Protein AF-A0A972N908-F1 (afdb_monomer_lite)

Structure (mmCIF, N/CA/C/O backbone):
data_AF-A0A972N908-F1
#
_entry.id   AF-A0A972N908-F1
#
loop_
_atom_site.group_PDB
_atom_site.id
_atom_site.type_symbol
_atom_site.label_atom_id
_atom_site.label_alt_id
_atom_site.label_comp_id
_atom_site.label_asym_id
_atom_site.label_entity_id
_atom_site.label_seq_id
_atom_site.pdbx_PDB_ins_code
_atom_site.Cartn_x
_atom_site.Cartn_y
_atom_site.Cartn_z
_atom_site.occupancy
_atom_site.B_iso_or_equiv
_atom_site.auth_seq_id
_atom_site.auth_comp_id
_atom_site.auth_asym_id
_atom_site.auth_atom_id
_atom_site.pdbx_PDB_model_num
ATOM 1 N N . LEU A 1 1 ? 12.061 9.005 0.783 1.00 67.00 1 LEU A N 1
ATOM 2 C CA . LEU A 1 1 ? 13.033 8.664 1.858 1.00 67.00 1 LEU A CA 1
ATOM 3 C C . LEU A 1 1 ? 14.057 7.706 1.241 1.00 67.00 1 LEU A C 1
ATOM 5 O O . LEU A 1 1 ? 13.622 6.826 0.514 1.00 67.00 1 LEU A O 1
ATOM 9 N N . ASN A 1 2 ? 15.364 7.864 1.472 1.00 78.38 2 ASN A N 1
ATOM 10 C CA . ASN A 1 2 ? 16.413 6.898 1.073 1.00 78.38 2 ASN A CA 1
ATOM 11 C C . ASN A 1 2 ? 16.661 6.629 -0.430 1.00 78.38 2 ASN A C 1
ATOM 13 O O . ASN A 1 2 ? 17.465 5.764 -0.755 1.00 78.38 2 ASN A O 1
ATOM 17 N N . GLU A 1 3 ? 16.077 7.401 -1.347 1.00 68.19 3 GLU A N 1
ATOM 18 C CA . GLU A 1 3 ? 16.283 7.235 -2.805 1.00 68.19 3 GLU A CA 1
ATOM 19 C C . GLU A 1 3 ? 17.733 7.493 -3.266 1.00 68.19 3 GLU A C 1
ATOM 21 O O . GLU A 1 3 ? 18.111 7.161 -4.385 1.00 68.19 3 GLU A O 1
ATOM 26 N N . HIS A 1 4 ? 18.556 8.088 -2.399 1.00 71.31 4 HIS A N 1
ATOM 27 C CA . HIS A 1 4 ? 19.974 8.369 -2.643 1.00 71.31 4 HIS A CA 1
ATOM 28 C C . HIS A 1 4 ? 20.918 7.496 -1.801 1.00 71.31 4 HIS A C 1
ATOM 30 O O . HIS A 1 4 ? 22.123 7.751 -1.769 1.00 71.31 4 HIS A O 1
ATOM 36 N N . THR A 1 5 ? 20.398 6.492 -1.087 1.00 73.94 5 THR A N 1
ATOM 37 C CA . THR A 1 5 ? 21.233 5.558 -0.324 1.00 73.94 5 THR A CA 1
ATOM 38 C C . THR A 1 5 ? 22.074 4.730 -1.292 1.00 73.94 5 THR A C 1
ATOM 40 O O . THR A 1 5 ? 21.553 4.169 -2.248 1.00 73.94 5 THR A O 1
ATOM 43 N N . THR A 1 6 ? 23.385 4.647 -1.062 1.00 62.69 6 THR A N 1
ATOM 44 C CA . THR A 1 6 ? 24.329 4.046 -2.020 1.00 62.69 6 THR A CA 1
ATOM 45 C C . THR A 1 6 ? 24.279 2.517 -2.073 1.00 62.69 6 THR A C 1
ATOM 47 O O . THR A 1 6 ? 24.703 1.942 -3.073 1.00 62.69 6 THR A O 1
ATOM 50 N N . HIS A 1 7 ? 23.746 1.859 -1.035 1.00 68.06 7 HIS A N 1
ATOM 51 C CA . HIS A 1 7 ? 23.628 0.397 -0.937 1.00 68.06 7 HIS A CA 1
ATOM 52 C C . HIS A 1 7 ? 22.368 -0.038 -0.157 1.00 68.06 7 HIS A C 1
ATOM 54 O O . HIS A 1 7 ? 22.491 -0.550 0.959 1.00 68.06 7 HIS A O 1
ATOM 60 N N . PRO A 1 8 ? 21.148 0.190 -0.676 1.00 79.00 8 PRO A N 1
ATOM 61 C CA . PRO A 1 8 ? 19.954 -0.388 -0.073 1.00 79.00 8 PRO A CA 1
ATOM 62 C C . PRO A 1 8 ? 20.000 -1.920 -0.163 1.00 79.00 8 PRO A C 1
ATOM 64 O O . PRO A 1 8 ? 20.646 -2.502 -1.037 1.00 79.00 8 PRO A O 1
ATOM 67 N N . LEU A 1 9 ? 19.312 -2.587 0.762 1.00 85.56 9 LEU A N 1
ATOM 68 C CA . LEU A 1 9 ? 19.156 -4.037 0.706 1.00 85.56 9 LEU A CA 1
ATOM 69 C C . LEU A 1 9 ? 18.194 -4.381 -0.436 1.00 85.56 9 LEU A C 1
ATOM 71 O O . LEU A 1 9 ? 17.039 -3.963 -0.411 1.00 85.56 9 LEU A O 1
ATOM 75 N N . GLN A 1 10 ? 18.648 -5.154 -1.423 1.00 88.00 10 GLN A N 1
ATOM 76 C CA . GLN A 1 10 ? 17.803 -5.569 -2.543 1.00 88.00 10 GLN A CA 1
A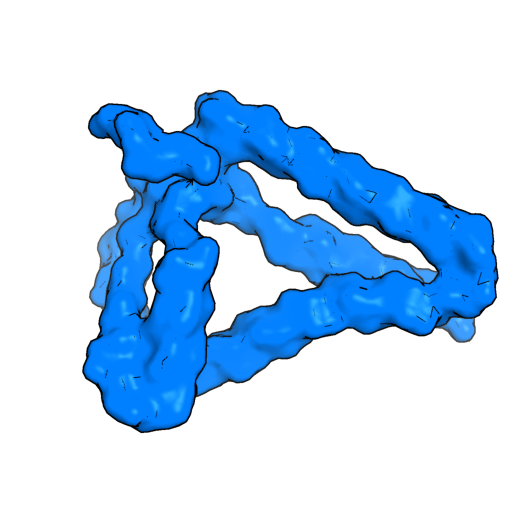TOM 77 C C . GLN A 1 10 ? 16.981 -6.807 -2.174 1.00 88.00 10 GLN A C 1
ATOM 79 O O . GLN A 1 10 ? 17.547 -7.837 -1.807 1.00 88.00 10 GLN A O 1
ATOM 84 N N . ALA A 1 11 ? 15.658 -6.733 -2.331 1.00 88.50 11 ALA A N 1
ATOM 85 C CA . ALA A 1 11 ? 14.751 -7.856 -2.063 1.00 88.50 11 ALA A CA 1
ATOM 86 C C . ALA A 1 11 ? 14.150 -8.505 -3.327 1.00 88.50 11 ALA A C 1
ATOM 88 O O . ALA A 1 11 ? 13.388 -9.462 -3.218 1.00 88.50 11 ALA A O 1
ATOM 89 N N . THR A 1 12 ? 14.489 -8.022 -4.528 1.00 89.81 12 THR A N 1
ATOM 90 C CA . THR A 1 12 ? 14.041 -8.639 -5.789 1.00 89.81 12 THR A CA 1
ATOM 91 C C . THR A 1 12 ? 14.628 -10.035 -5.969 1.00 89.81 12 THR A C 1
ATOM 93 O O . THR A 1 12 ? 15.839 -10.235 -5.881 1.00 89.81 12 THR A O 1
ATOM 96 N N . THR A 1 13 ? 13.770 -10.991 -6.306 1.00 91.44 13 THR A N 1
ATOM 97 C CA . THR A 1 13 ? 14.129 -12.380 -6.584 1.00 91.44 13 THR A CA 1
ATOM 98 C C . THR A 1 13 ? 14.017 -12.706 -8.075 1.00 91.44 13 THR A C 1
ATOM 100 O O . THR A 1 13 ? 13.530 -11.923 -8.894 1.00 91.44 13 THR A O 1
ATOM 103 N N . TRP A 1 14 ? 14.466 -13.902 -8.463 1.00 92.75 14 TRP A N 1
ATOM 104 C CA . TRP A 1 14 ? 14.273 -14.402 -9.827 1.00 92.75 14 TRP A CA 1
ATOM 105 C C . TRP A 1 14 ? 12.785 -14.579 -10.175 1.00 92.75 14 TRP A C 1
ATOM 107 O O . TRP A 1 14 ? 12.417 -14.436 -11.339 1.00 92.75 14 TRP A O 1
ATOM 117 N N . LEU A 1 15 ? 11.936 -14.856 -9.178 1.00 92.69 15 LEU A N 1
ATOM 118 C CA . LEU A 1 15 ? 10.509 -15.091 -9.374 1.00 92.69 15 LEU A CA 1
ATOM 119 C C . LEU A 1 15 ? 9.782 -13.803 -9.776 1.00 92.69 15 LEU A C 1
ATOM 121 O O . LEU A 1 15 ? 8.942 -13.840 -10.670 1.00 92.69 15 LEU A O 1
ATOM 125 N N . ASP A 1 16 ? 10.161 -12.662 -9.198 1.00 90.12 16 ASP A N 1
ATOM 126 C CA . ASP A 1 16 ? 9.599 -11.351 -9.554 1.00 90.12 16 ASP A CA 1
ATOM 127 C C . ASP A 1 16 ? 9.816 -11.020 -11.037 1.00 90.12 16 ASP A C 1
ATOM 129 O O . ASP A 1 16 ? 8.949 -10.450 -11.690 1.00 90.12 16 ASP A O 1
ATOM 133 N N . ASN A 1 17 ? 10.957 -11.436 -11.596 1.00 89.12 17 ASN A N 1
ATOM 134 C CA . ASN A 1 17 ? 11.272 -11.242 -13.012 1.00 89.12 17 ASN A CA 1
ATOM 135 C C . ASN A 1 17 ? 10.534 -12.224 -13.936 1.00 89.12 17 ASN A C 1
ATOM 137 O O . ASN A 1 17 ? 10.405 -11.959 -15.131 1.00 89.12 17 ASN A O 1
ATOM 141 N N . ALA A 1 18 ? 10.070 -13.355 -13.400 1.00 93.00 18 ALA A N 1
ATOM 142 C CA . ALA A 1 18 ? 9.324 -14.362 -14.148 1.00 93.00 18 ALA A CA 1
ATOM 143 C C . ALA A 1 18 ? 7.824 -14.032 -14.259 1.00 93.00 18 ALA A C 1
ATOM 145 O O . ALA A 1 18 ? 7.153 -14.542 -15.157 1.00 93.00 18 ALA A O 1
ATOM 146 N N . ILE A 1 19 ? 7.292 -13.192 -13.364 1.00 92.44 19 ILE A N 1
ATOM 147 C CA . ILE A 1 19 ? 5.880 -12.796 -13.355 1.00 92.44 19 ILE A CA 1
ATOM 148 C C . ILE A 1 19 ? 5.702 -11.537 -14.219 1.00 92.44 19 ILE A C 1
ATOM 150 O O . ILE A 1 19 ? 6.261 -10.489 -13.896 1.00 92.44 19 ILE A O 1
ATOM 154 N N . PRO A 1 20 ? 4.918 -11.590 -15.310 1.00 92.81 20 PRO A N 1
ATOM 155 C CA . PRO A 1 20 ? 4.708 -10.426 -16.159 1.00 92.81 20 PRO A CA 1
ATOM 156 C C . PRO A 1 20 ? 3.808 -9.387 -15.479 1.00 92.81 20 PRO A C 1
ATOM 158 O O . PRO A 1 20 ? 2.773 -9.721 -14.897 1.00 92.81 20 PRO A O 1
ATOM 161 N N . LEU A 1 21 ? 4.154 -8.107 -15.629 1.00 93.75 21 LEU A N 1
ATOM 162 C CA . LEU A 1 21 ? 3.287 -7.005 -15.218 1.00 93.75 21 LEU A CA 1
ATOM 163 C C . LEU A 1 21 ? 2.014 -6.965 -16.079 1.00 93.75 21 LEU A C 1
ATOM 165 O O . LEU A 1 21 ? 2.073 -6.671 -17.273 1.00 93.75 21 LEU A O 1
ATOM 169 N N . LEU A 1 22 ? 0.851 -7.180 -15.458 1.00 95.38 22 LEU A N 1
ATOM 170 C CA . LEU A 1 22 ? -0.452 -6.963 -16.091 1.00 95.38 22 LEU A CA 1
ATOM 171 C C . LEU A 1 22 ? -1.090 -5.671 -15.549 1.00 95.38 22 LEU A C 1
ATOM 173 O O . LEU A 1 22 ? -1.466 -5.638 -14.375 1.00 95.38 22 LEU A O 1
ATOM 177 N N . PRO A 1 23 ? -1.283 -4.626 -16.381 1.00 94.94 23 PRO A N 1
ATOM 178 C CA . PRO A 1 23 ? -1.834 -3.342 -15.937 1.00 94.94 23 PRO A CA 1
ATOM 179 C C . PRO A 1 23 ? -3.211 -3.427 -15.271 1.00 94.94 23 PRO A C 1
ATOM 181 O O . PRO A 1 23 ? -3.560 -2.566 -14.477 1.00 94.94 23 PRO A O 1
ATOM 184 N N . VAL A 1 24 ? -4.001 -4.469 -15.551 1.00 96.44 24 VAL A N 1
ATOM 185 C CA . VAL A 1 24 ? -5.324 -4.672 -14.933 1.00 96.44 24 VAL A CA 1
ATOM 186 C C . VAL A 1 24 ? -5.268 -4.802 -13.406 1.00 96.44 24 VAL A C 1
ATOM 188 O O . VAL A 1 24 ? -6.217 -4.413 -12.726 1.00 96.44 24 VAL A O 1
ATOM 191 N N . PHE A 1 25 ? -4.146 -5.267 -12.847 1.00 95.50 25 PHE A N 1
ATOM 192 C CA . PHE A 1 25 ? -3.981 -5.397 -11.398 1.00 95.50 25 PHE A CA 1
ATOM 193 C C . PHE A 1 25 ? -3.889 -4.059 -10.658 1.00 95.50 25 PHE A C 1
ATOM 195 O O . PHE A 1 25 ? -4.002 -4.045 -9.434 1.00 95.50 25 PHE A O 1
ATOM 202 N N . ILE A 1 26 ? -3.782 -2.929 -11.367 1.00 95.88 26 ILE A N 1
ATOM 203 C CA . ILE A 1 26 ? -3.886 -1.613 -10.728 1.00 95.88 26 ILE A CA 1
ATOM 204 C C . ILE A 1 26 ? -5.258 -1.387 -10.082 1.00 95.88 26 ILE A C 1
ATOM 206 O O . ILE A 1 26 ? -5.358 -0.671 -9.093 1.00 95.88 26 ILE A O 1
ATOM 210 N N . ILE A 1 27 ? -6.315 -2.020 -10.606 1.00 96.06 27 ILE A N 1
ATOM 211 C CA . ILE A 1 27 ? -7.682 -1.865 -10.095 1.00 96.06 27 ILE A CA 1
ATOM 212 C C . ILE A 1 27 ? -7.799 -2.396 -8.658 1.00 96.06 27 ILE A C 1
ATOM 214 O O . ILE A 1 27 ? -8.104 -1.598 -7.772 1.00 96.06 27 ILE A O 1
ATOM 218 N N . PRO A 1 28 ? -7.554 -3.694 -8.375 1.00 94.31 28 PRO A N 1
ATOM 219 C CA . PRO A 1 28 ? -7.634 -4.199 -7.005 1.00 94.31 28 PRO A CA 1
ATOM 220 C C . PRO A 1 28 ? -6.622 -3.529 -6.071 1.00 94.31 28 PRO A C 1
ATOM 222 O O . PRO A 1 28 ? -6.925 -3.356 -4.896 1.00 94.31 28 PRO A O 1
ATOM 225 N N . TYR A 1 29 ? -5.461 -3.110 -6.585 1.00 92.50 29 TYR A N 1
ATOM 226 C CA . TYR A 1 29 ? -4.471 -2.372 -5.803 1.00 92.50 29 TYR A CA 1
ATOM 227 C C . TYR A 1 29 ? -5.044 -1.043 -5.273 1.0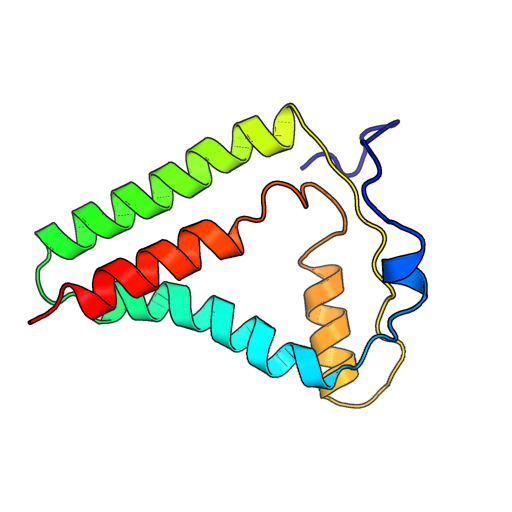0 92.50 29 TYR A C 1
ATOM 229 O O . TYR A 1 29 ? -5.086 -0.838 -4.064 1.00 92.50 29 TYR A O 1
ATOM 237 N N . LEU A 1 30 ? -5.585 -0.187 -6.151 1.00 93.50 30 LEU A N 1
ATOM 238 C CA . LEU A 1 30 ? -6.151 1.108 -5.743 1.00 93.50 30 LEU A CA 1
ATOM 239 C C . LEU A 1 30 ? -7.419 0.955 -4.891 1.00 93.50 30 LEU A C 1
ATOM 241 O O . LEU A 1 30 ? -7.697 1.786 -4.029 1.00 93.50 30 LEU A O 1
ATOM 245 N N . LEU A 1 31 ? -8.195 -0.112 -5.105 1.00 94.12 31 LEU A N 1
ATOM 246 C CA . LEU A 1 31 ? -9.326 -0.434 -4.233 1.00 94.12 31 LEU A CA 1
ATOM 247 C C . LEU A 1 31 ? -8.871 -0.766 -2.805 1.00 94.12 31 LEU A C 1
ATOM 249 O O . LEU A 1 31 ? -9.579 -0.420 -1.863 1.00 94.12 31 LEU A O 1
ATOM 253 N N . GLY A 1 32 ? -7.700 -1.385 -2.634 1.00 92.44 32 GLY A N 1
ATOM 254 C CA . GLY A 1 32 ? -7.093 -1.604 -1.319 1.00 92.44 32 GLY A CA 1
ATOM 255 C C . GLY A 1 32 ? -6.745 -0.294 -0.610 1.00 92.44 32 GLY A C 1
ATOM 256 O O . GLY A 1 32 ? -7.008 -0.146 0.582 1.00 92.44 32 GLY A O 1
ATOM 257 N N . ASP A 1 33 ? -6.238 0.697 -1.344 1.00 90.25 33 ASP A N 1
ATOM 258 C CA . ASP A 1 33 ? -5.961 2.024 -0.779 1.00 90.25 33 ASP A CA 1
ATOM 259 C C . ASP A 1 33 ? -7.251 2.717 -0.329 1.00 90.25 33 ASP A C 1
ATOM 261 O O . ASP A 1 33 ? -7.328 3.265 0.771 1.00 90.25 33 ASP A O 1
ATOM 265 N N . LEU A 1 34 ? -8.307 2.633 -1.145 1.00 91.94 34 LEU A N 1
ATOM 266 C CA . LEU A 1 34 ? -9.628 3.152 -0.789 1.00 91.94 34 LEU A CA 1
ATOM 267 C C . LEU A 1 34 ? -10.237 2.421 0.415 1.00 91.94 34 LEU A C 1
ATOM 269 O O . LEU A 1 34 ? -10.883 3.052 1.253 1.00 91.94 34 LEU A O 1
ATOM 273 N N . PHE A 1 35 ? -10.010 1.112 0.536 1.00 93.44 35 PHE A N 1
ATOM 274 C CA . PHE A 1 35 ? -10.522 0.301 1.639 1.00 93.44 35 PHE A CA 1
ATOM 275 C C . PHE A 1 35 ? -10.011 0.769 3.006 1.00 93.44 35 PHE A C 1
ATOM 277 O O . PHE A 1 35 ? -10.773 0.789 3.973 1.00 93.44 35 PHE A O 1
ATOM 284 N N . VAL A 1 36 ? -8.760 1.231 3.084 1.00 92.38 36 VAL A N 1
ATOM 285 C CA . VAL A 1 36 ? -8.201 1.801 4.318 1.00 92.38 36 VAL A CA 1
ATOM 286 C C . VAL A 1 36 ? -9.027 2.999 4.802 1.00 92.38 36 VAL A C 1
ATOM 288 O O . VAL A 1 36 ? -9.330 3.100 5.991 1.00 92.38 36 VAL A O 1
ATOM 291 N N . PHE A 1 37 ? -9.453 3.879 3.890 1.00 88.38 37 PHE A N 1
ATOM 292 C CA . PHE A 1 37 ? -10.287 5.034 4.234 1.00 88.38 37 PHE A CA 1
ATOM 293 C C . PHE A 1 37 ? -11.716 4.642 4.612 1.00 88.38 37 PHE A C 1
ATOM 295 O O . PHE A 1 37 ? -12.297 5.263 5.502 1.00 88.38 37 PHE A O 1
ATOM 302 N N . LEU A 1 38 ? -12.275 3.597 3.992 1.00 87.81 38 LEU A N 1
ATOM 303 C CA . LEU A 1 38 ?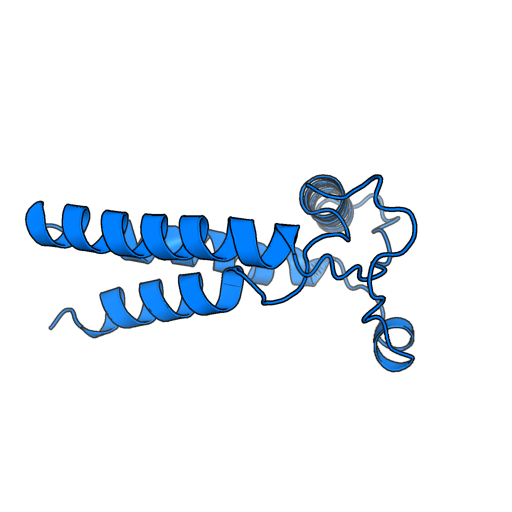 -13.601 3.091 4.360 1.00 87.81 38 LEU A CA 1
ATOM 304 C C . LEU A 1 38 ? -13.663 2.683 5.835 1.00 87.81 38 LEU A C 1
ATOM 306 O O . LEU A 1 38 ? -14.659 2.980 6.488 1.00 87.81 38 LEU A O 1
ATOM 310 N N . GLY A 1 39 ? -12.592 2.099 6.383 1.00 85.56 39 GLY A N 1
ATOM 311 C CA . GLY A 1 39 ? -12.508 1.760 7.807 1.00 85.56 39 GLY A CA 1
ATOM 312 C C . GLY A 1 39 ? -12.703 2.958 8.748 1.00 85.56 39 GLY A C 1
ATOM 313 O O . GLY A 1 39 ? -13.256 2.796 9.829 1.00 85.56 39 GLY A O 1
ATOM 314 N N . LEU A 1 40 ? -12.315 4.168 8.334 1.00 86.12 40 LEU A N 1
ATOM 315 C CA . LEU A 1 40 ? -12.546 5.392 9.111 1.00 86.12 40 LEU A CA 1
ATOM 316 C C . LEU A 1 40 ? -13.946 5.974 8.892 1.00 86.12 40 LEU A C 1
ATOM 318 O O . LEU A 1 40 ? -14.534 6.510 9.825 1.00 86.12 40 LEU A O 1
ATOM 322 N N . ILE A 1 41 ? -14.477 5.879 7.671 1.00 87.44 41 ILE A N 1
ATOM 323 C CA . ILE A 1 41 ? -15.773 6.472 7.297 1.00 87.44 41 ILE A CA 1
ATOM 324 C C . ILE A 1 41 ? -16.947 5.740 7.962 1.00 87.44 41 ILE A C 1
ATOM 326 O O . ILE A 1 41 ? -17.980 6.350 8.211 1.00 87.44 41 ILE A O 1
ATOM 330 N N . VAL A 1 42 ? -16.800 4.450 8.279 1.00 89.62 42 VAL A N 1
ATOM 331 C CA . VAL A 1 42 ? -17.853 3.657 8.944 1.00 89.62 42 VAL A CA 1
ATOM 332 C C . VAL A 1 42 ? -18.020 3.960 10.441 1.00 89.62 42 VAL A C 1
ATOM 334 O O . VAL A 1 42 ? -18.896 3.374 11.086 1.00 89.62 42 VAL A O 1
ATOM 337 N N . LEU A 1 43 ? -17.172 4.820 11.013 1.00 89.75 43 LEU A N 1
ATOM 338 C CA . LEU A 1 43 ? -17.197 5.190 12.427 1.00 89.75 43 LEU A CA 1
ATOM 339 C C . LEU A 1 43 ? -18.078 6.425 12.647 1.00 89.75 43 LEU A C 1
ATOM 341 O O . LEU A 1 43 ? -17.719 7.530 12.247 1.00 89.75 43 LEU A O 1
ATOM 345 N N . ASP A 1 44 ? -19.205 6.238 13.336 1.00 89.31 44 ASP A N 1
ATOM 346 C CA . ASP A 1 44 ? -20.131 7.336 13.659 1.00 89.31 44 ASP A CA 1
ATOM 347 C C . ASP A 1 44 ? -19.780 8.050 14.973 1.00 89.31 44 ASP A C 1
ATOM 349 O O . ASP A 1 44 ? -20.121 9.218 15.170 1.00 89.31 44 ASP A O 1
ATOM 353 N N . ASP A 1 45 ? -19.113 7.353 15.899 1.00 92.50 45 ASP A N 1
ATOM 354 C CA . ASP A 1 45 ? -18.732 7.916 17.191 1.00 92.50 45 ASP A CA 1
ATOM 355 C C . ASP A 1 45 ? -17.383 8.637 17.102 1.00 92.50 45 ASP A C 1
ATOM 357 O O . ASP A 1 45 ? -16.375 8.095 16.641 1.00 92.50 45 ASP A O 1
ATOM 361 N N . ARG A 1 46 ? -17.347 9.878 17.599 1.00 92.38 46 ARG A N 1
ATOM 362 C CA . ARG A 1 46 ? -16.148 10.718 17.531 1.00 92.38 46 ARG A CA 1
ATOM 363 C C . ARG A 1 46 ? -14.965 10.124 18.296 1.00 92.38 46 ARG A C 1
ATOM 365 O O . ARG A 1 46 ? -13.830 10.280 17.857 1.00 92.38 46 ARG A O 1
ATOM 372 N N . ARG A 1 47 ? -15.203 9.461 19.430 1.00 93.44 47 ARG A N 1
ATOM 373 C CA . ARG A 1 47 ? -14.129 8.849 20.222 1.00 93.44 47 ARG A CA 1
ATOM 374 C C . ARG A 1 47 ? -13.579 7.616 19.519 1.00 93.44 47 ARG A C 1
ATOM 376 O O . ARG A 1 47 ? -12.366 7.426 19.533 1.00 93.44 47 ARG A O 1
ATOM 383 N N . GLU A 1 48 ? -14.440 6.810 18.898 1.00 92.31 48 GLU A N 1
ATOM 384 C CA . GLU A 1 48 ? -14.011 5.681 18.062 1.00 92.31 48 GLU A CA 1
ATOM 385 C C . GLU A 1 48 ? -13.173 6.164 16.874 1.00 92.31 48 GLU A C 1
ATOM 387 O O . GLU A 1 48 ? -12.092 5.626 16.631 1.00 92.31 48 GLU A O 1
ATOM 392 N N . PHE A 1 49 ? -13.625 7.220 16.191 1.00 92.94 49 PHE A N 1
ATOM 393 C CA . PHE A 1 49 ? -12.884 7.845 15.097 1.00 92.94 49 PHE A CA 1
ATOM 394 C C . PHE A 1 49 ? -11.513 8.359 15.549 1.00 92.94 49 PHE A C 1
ATOM 396 O O . PHE A 1 49 ? -10.499 8.015 14.942 1.00 92.94 49 PHE A O 1
ATOM 403 N N . ASP A 1 50 ? -11.459 9.143 16.630 1.00 93.75 50 ASP A N 1
ATOM 404 C CA . ASP A 1 50 ? -10.204 9.701 17.139 1.00 93.75 50 ASP A CA 1
ATOM 405 C C . ASP A 1 50 ? -9.239 8.578 17.562 1.00 93.75 50 ASP A C 1
ATOM 407 O O . ASP A 1 50 ? -8.050 8.626 17.243 1.00 93.75 50 ASP A O 1
ATOM 411 N N . ALA A 1 51 ? -9.740 7.522 18.214 1.00 93.44 51 ALA A N 1
ATOM 412 C CA . ALA A 1 51 ? -8.934 6.359 18.576 1.00 93.44 51 ALA A CA 1
ATOM 413 C C . ALA A 1 51 ? -8.383 5.631 17.338 1.00 93.44 51 ALA A C 1
ATOM 415 O O . ALA A 1 51 ? -7.196 5.303 17.297 1.00 93.44 51 ALA A O 1
ATOM 416 N N . ALA A 1 52 ? -9.211 5.413 16.312 1.00 93.25 52 ALA A N 1
ATOM 417 C CA . ALA A 1 52 ? -8.785 4.765 15.076 1.00 93.25 52 ALA A CA 1
ATOM 418 C C . A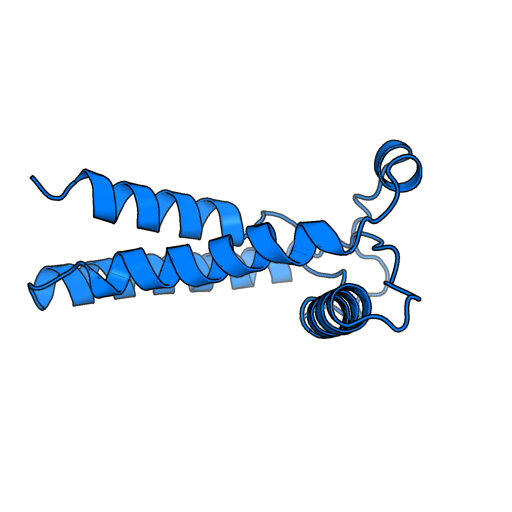LA A 1 52 ? -7.754 5.603 14.307 1.00 93.25 52 ALA A C 1
ATOM 420 O O . ALA A 1 52 ? -6.736 5.073 13.853 1.00 93.25 52 ALA A O 1
ATOM 421 N N . ALA A 1 53 ? -7.965 6.918 14.232 1.00 93.00 53 ALA A N 1
ATOM 422 C CA . ALA A 1 53 ? -7.029 7.853 13.623 1.00 93.00 53 ALA A CA 1
ATOM 423 C C . ALA A 1 53 ? -5.676 7.862 14.354 1.00 93.00 53 ALA A C 1
ATOM 425 O O . ALA A 1 53 ? -4.632 7.834 13.703 1.00 93.00 53 ALA A O 1
ATOM 426 N N . ILE A 1 54 ? -5.675 7.832 15.694 1.00 95.44 54 ILE A N 1
ATOM 427 C CA . ILE A 1 54 ? -4.448 7.736 16.502 1.00 95.44 54 ILE A CA 1
ATOM 428 C C . ILE A 1 54 ? -3.706 6.426 16.219 1.00 95.44 54 ILE A C 1
ATOM 430 O O . ILE A 1 54 ? -2.487 6.443 16.055 1.00 95.44 54 ILE A O 1
ATOM 434 N N . VAL A 1 55 ? -4.414 5.296 16.127 1.00 95.12 55 VAL A N 1
ATOM 435 C CA . VAL A 1 55 ? -3.795 3.999 15.813 1.00 95.12 55 VAL A CA 1
ATOM 436 C C . VAL A 1 55 ? -3.162 4.017 14.420 1.00 95.12 55 VAL A C 1
ATOM 438 O O . VAL A 1 55 ? -2.001 3.630 14.278 1.00 95.12 55 VAL A O 1
ATOM 441 N N . MET A 1 56 ? -3.869 4.526 13.406 1.00 93.81 56 MET A N 1
ATOM 442 C CA . MET A 1 56 ? -3.321 4.664 12.051 1.00 93.81 56 MET A CA 1
ATOM 443 C C . MET A 1 56 ? -2.111 5.602 12.010 1.00 93.81 56 MET A C 1
ATOM 445 O O . MET A 1 56 ? -1.085 5.258 11.422 1.00 93.81 56 MET A O 1
ATOM 449 N N . ALA A 1 57 ? -2.185 6.755 12.678 1.00 94.81 57 ALA A N 1
ATOM 450 C CA . ALA A 1 57 ? -1.055 7.672 12.800 1.00 94.81 57 ALA A CA 1
ATOM 451 C C . ALA A 1 57 ? 0.140 7.006 13.500 1.00 94.81 57 ALA A C 1
ATOM 453 O O . ALA A 1 57 ? 1.282 7.183 13.075 1.00 94.81 57 ALA A O 1
ATOM 454 N N . GLY A 1 58 ? -0.111 6.185 14.524 1.00 96.19 58 GLY A N 1
ATOM 455 C CA . GLY A 1 58 ? 0.902 5.373 15.194 1.00 96.19 58 GLY A CA 1
ATOM 456 C C . GLY A 1 58 ? 1.580 4.379 14.250 1.00 96.19 58 GLY A C 1
ATOM 457 O O . GLY A 1 58 ? 2.806 4.315 14.222 1.00 96.19 58 GLY A O 1
ATOM 458 N N . MET A 1 59 ? 0.813 3.664 13.418 1.00 95.44 59 MET A N 1
ATOM 459 C CA . MET A 1 59 ? 1.361 2.746 12.406 1.00 95.44 59 MET A CA 1
ATOM 460 C C . MET A 1 59 ? 2.277 3.473 11.414 1.00 95.44 59 MET A C 1
ATOM 462 O O . MET A 1 59 ? 3.391 3.017 11.162 1.00 95.44 59 MET A O 1
ATOM 466 N N . LEU A 1 60 ? 1.848 4.633 10.903 1.00 93.12 60 LEU A N 1
ATOM 467 C CA . LEU A 1 60 ? 2.660 5.471 10.012 1.00 93.12 60 LEU A CA 1
ATOM 468 C C . LEU A 1 60 ? 3.928 5.986 10.706 1.00 93.12 60 LEU A C 1
ATOM 470 O O . LEU A 1 60 ? 5.012 5.981 10.123 1.00 93.12 60 LEU A O 1
ATOM 474 N N . THR A 1 61 ? 3.800 6.392 11.971 1.00 95.06 61 THR A N 1
ATOM 475 C CA . THR A 1 61 ? 4.916 6.894 12.781 1.00 95.06 61 THR A CA 1
ATOM 476 C C . THR A 1 61 ? 5.963 5.816 13.023 1.00 95.06 61 THR A C 1
ATOM 478 O O . THR A 1 61 ? 7.148 6.121 12.990 1.00 95.06 61 THR A O 1
ATOM 481 N N . VAL A 1 62 ? 5.551 4.561 13.235 1.00 94.06 62 VAL A N 1
ATOM 482 C CA . VAL A 1 62 ? 6.465 3.418 13.399 1.00 94.06 62 VAL A CA 1
ATOM 483 C C . VAL A 1 62 ? 7.088 2.992 12.068 1.00 94.06 62 VAL A C 1
ATOM 485 O O . VAL A 1 62 ? 8.253 2.605 12.045 1.00 94.06 62 VAL A O 1
ATOM 488 N N . ALA A 1 63 ? 6.366 3.110 10.951 1.00 92.25 63 ALA A N 1
ATOM 489 C CA . ALA A 1 63 ? 6.902 2.773 9.633 1.00 92.25 63 ALA A CA 1
ATOM 490 C C . ALA A 1 63 ? 8.096 3.664 9.247 1.00 92.25 63 ALA A C 1
ATOM 492 O O . ALA A 1 63 ? 9.079 3.177 8.696 1.00 92.25 63 ALA A O 1
ATOM 493 N N . PHE A 1 64 ? 8.050 4.953 9.597 1.00 90.38 64 PHE A N 1
ATOM 494 C CA . PHE A 1 64 ? 9.114 5.917 9.296 1.00 90.38 64 PHE A CA 1
ATOM 495 C C . PHE A 1 64 ? 10.519 5.496 9.772 1.00 90.38 64 PHE A C 1
ATOM 497 O O . PHE A 1 64 ? 11.419 5.410 8.934 1.00 90.38 64 PHE A O 1
ATOM 504 N N . PRO A 1 65 ? 10.758 5.219 11.072 1.00 91.62 65 PRO A N 1
ATOM 505 C CA . PRO A 1 65 ? 12.055 4.750 11.538 1.00 91.62 65 PRO A CA 1
ATOM 506 C C . PRO A 1 65 ? 12.407 3.382 10.949 1.00 91.62 65 PRO A C 1
ATOM 508 O O . PRO A 1 65 ? 13.571 3.165 10.628 1.00 91.62 65 PRO A O 1
ATOM 511 N N . THR A 1 66 ? 11.441 2.478 10.738 1.00 91.06 66 THR A N 1
ATOM 512 C CA . THR A 1 66 ? 11.720 1.192 10.078 1.00 91.06 66 THR A CA 1
ATOM 513 C C . THR A 1 66 ? 12.291 1.396 8.678 1.00 91.06 66 THR A C 1
ATOM 515 O O . THR A 1 66 ? 13.339 0.843 8.364 1.00 91.06 66 THR A O 1
ATOM 518 N N . PHE A 1 67 ? 11.667 2.247 7.868 1.00 90.88 67 PHE A N 1
ATOM 519 C CA . PHE A 1 67 ? 12.143 2.581 6.528 1.00 90.88 67 PHE A CA 1
ATOM 520 C C . PHE A 1 67 ? 13.473 3.326 6.544 1.00 90.88 67 PHE A C 1
ATOM 522 O O . PHE A 1 67 ? 14.322 3.093 5.688 1.00 90.88 67 PHE A O 1
ATOM 529 N N . TYR A 1 68 ? 13.679 4.192 7.536 1.00 88.25 68 TYR A N 1
ATOM 530 C CA . TYR A 1 68 ? 14.926 4.927 7.696 1.00 88.25 68 TYR A CA 1
ATOM 531 C C . TYR A 1 68 ? 16.114 4.000 7.992 1.00 88.25 68 TYR A C 1
ATOM 533 O O . TYR A 1 68 ? 17.140 4.104 7.325 1.00 88.25 68 TYR A O 1
ATOM 541 N N . PHE A 1 69 ? 15.975 3.088 8.960 1.00 88.88 69 PHE A N 1
ATOM 542 C CA . PHE A 1 69 ? 17.058 2.190 9.381 1.00 88.88 69 PHE A CA 1
ATOM 543 C C . PHE A 1 69 ? 17.194 0.932 8.514 1.00 88.88 69 PHE A C 1
ATOM 545 O O . PHE A 1 69 ? 18.268 0.335 8.481 1.00 88.88 69 PHE A O 1
ATOM 552 N N . LEU A 1 70 ? 16.130 0.526 7.819 1.00 86.88 70 LEU A N 1
ATOM 553 C CA . LEU A 1 70 ? 16.083 -0.667 6.972 1.00 86.88 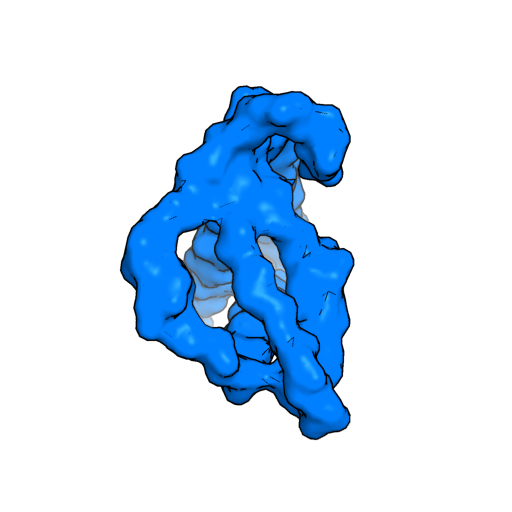70 LEU A CA 1
ATOM 554 C C . LEU A 1 70 ? 15.599 -0.307 5.551 1.00 86.88 70 LEU A C 1
ATOM 556 O O . LEU A 1 70 ? 14.515 -0.718 5.131 1.00 86.88 70 LEU A O 1
ATOM 560 N N . PRO A 1 71 ? 16.391 0.466 4.780 1.00 86.62 71 PRO A N 1
ATOM 561 C CA . PRO A 1 71 ? 16.046 0.795 3.405 1.00 86.62 71 PRO A CA 1
ATOM 562 C C . PRO A 1 71 ? 16.152 -0.455 2.530 1.00 86.62 71 PRO A C 1
ATOM 564 O O . PRO A 1 71 ? 17.245 -0.870 2.134 1.00 86.62 71 PRO A O 1
ATOM 567 N N . ILE A 1 72 ? 15.001 -1.054 2.234 1.00 90.00 72 ILE A N 1
ATOM 568 C CA . ILE A 1 72 ? 14.885 -2.162 1.287 1.00 90.00 72 ILE A CA 1
ATOM 569 C C . ILE A 1 72 ? 14.368 -1.634 -0.048 1.00 90.00 72 ILE A C 1
ATOM 571 O O . ILE A 1 72 ? 13.338 -0.952 -0.109 1.00 90.00 72 ILE A O 1
ATOM 575 N N . GLU A 1 73 ? 15.097 -1.962 -1.109 1.00 90.88 73 GLU A N 1
ATOM 576 C CA . GLU A 1 73 ? 14.755 -1.645 -2.488 1.00 90.88 73 GLU A CA 1
ATOM 577 C C . GLU A 1 73 ? 14.223 -2.892 -3.208 1.00 90.88 73 GLU A C 1
ATOM 579 O O . GLU A 1 73 ? 14.725 -4.012 -3.054 1.00 90.88 73 GLU A O 1
ATOM 584 N N . MET A 1 74 ? 13.179 -2.691 -4.010 1.00 89.00 74 MET A N 1
ATOM 585 C CA . MET A 1 74 ? 12.679 -3.688 -4.947 1.00 89.00 74 MET A CA 1
ATOM 586 C C . MET A 1 74 ? 12.569 -3.081 -6.337 1.00 89.00 74 MET A C 1
ATOM 588 O O . MET A 1 74 ? 11.890 -2.077 -6.557 1.00 89.00 74 MET A O 1
ATOM 592 N N . TYR A 1 75 ? 13.196 -3.753 -7.296 1.00 88.00 75 TYR A N 1
ATOM 593 C CA . TYR A 1 75 ? 13.014 -3.472 -8.707 1.00 88.00 75 TYR A CA 1
ATOM 594 C C . TYR A 1 75 ? 11.563 -3.741 -9.119 1.00 88.00 75 TYR A C 1
ATOM 596 O O . TYR A 1 75 ? 11.001 -4.796 -8.817 1.00 88.00 75 TYR A O 1
ATOM 604 N N . LYS A 1 76 ? 10.978 -2.787 -9.845 1.00 85.69 76 LYS A N 1
ATOM 605 C CA . LYS A 1 76 ? 9.631 -2.859 -10.415 1.00 85.69 76 LYS A CA 1
ATOM 606 C C . LYS A 1 76 ? 9.745 -2.708 -11.935 1.00 85.69 76 LYS A C 1
ATOM 608 O O . LYS A 1 76 ? 10.388 -1.779 -12.422 1.00 85.69 76 LYS A O 1
ATOM 613 N N . GLN A 1 77 ? 9.091 -3.585 -12.694 1.00 90.31 77 GLN A N 1
ATOM 614 C CA . GLN A 1 77 ? 8.910 -3.371 -14.133 1.00 90.31 77 GLN A CA 1
ATOM 615 C C . GLN A 1 77 ? 7.960 -2.184 -14.344 1.00 90.31 77 GLN A C 1
ATOM 617 O O . GLN A 1 77 ? 6.875 -2.160 -13.765 1.00 90.31 77 GLN A O 1
ATOM 622 N N . ILE A 1 78 ? 8.341 -1.204 -15.164 1.00 92.88 78 ILE A N 1
ATOM 623 C CA . ILE A 1 78 ? 7.495 -0.033 -15.440 1.00 92.88 78 ILE A CA 1
ATOM 624 C C . ILE A 1 78 ? 6.510 -0.340 -16.568 1.00 92.88 78 ILE A C 1
ATOM 626 O O . ILE A 1 78 ? 6.890 -0.876 -17.608 1.00 92.88 78 ILE A O 1
ATOM 630 N N . ALA A 1 79 ? 5.245 0.047 -16.392 1.00 95.00 79 ALA A N 1
ATOM 631 C CA . ALA A 1 79 ? 4.222 -0.109 -17.419 1.00 95.00 79 ALA A CA 1
ATOM 632 C C . ALA A 1 79 ? 4.521 0.759 -18.659 1.00 95.00 79 ALA A C 1
ATOM 634 O O . ALA A 1 79 ? 4.490 1.995 -18.613 1.00 95.00 79 ALA A O 1
ATOM 635 N N . THR A 1 80 ? 4.763 0.109 -19.799 1.00 95.25 80 THR A N 1
ATOM 636 C CA . THR A 1 80 ? 5.108 0.756 -21.080 1.00 95.25 80 THR A CA 1
ATOM 637 C C . THR A 1 80 ? 3.909 0.992 -22.001 1.00 95.25 80 THR A C 1
ATOM 639 O O . THR A 1 80 ? 4.024 1.741 -22.970 1.00 95.25 80 THR A O 1
ATOM 642 N N . GLY A 1 81 ? 2.749 0.402 -21.700 1.00 94.94 81 GLY A N 1
ATOM 643 C CA . GLY A 1 81 ? 1.540 0.551 -22.508 1.00 94.94 81 GLY A CA 1
ATOM 644 C C . GLY A 1 81 ? 0.985 1.982 -22.545 1.00 94.94 81 GLY A C 1
ATOM 645 O O . GLY A 1 81 ? 1.288 2.841 -21.700 1.00 94.94 81 GLY A O 1
ATOM 646 N N . THR A 1 82 ? 0.149 2.233 -23.553 1.00 96.31 82 THR A N 1
ATOM 647 C CA . THR A 1 82 ? -0.487 3.534 -23.823 1.00 96.31 82 THR A CA 1
ATOM 648 C C . THR A 1 82 ? -1.967 3.582 -23.440 1.00 96.31 82 THR A C 1
ATOM 650 O O . THR A 1 82 ? -2.537 4.674 -23.388 1.00 96.31 82 THR A O 1
ATOM 653 N N . ASP A 1 83 ? -2.582 2.436 -23.138 1.00 97.00 83 ASP A N 1
ATOM 654 C CA . ASP A 1 83 ? -3.963 2.345 -22.667 1.00 97.00 83 ASP A CA 1
ATOM 655 C C . ASP A 1 83 ? -4.141 2.967 -21.270 1.00 97.00 83 ASP A C 1
ATOM 657 O O . ASP A 1 83 ? -3.177 3.262 -20.555 1.00 97.00 83 ASP A O 1
ATOM 661 N N . LEU A 1 84 ? -5.399 3.181 -20.877 1.00 97.62 84 LEU A N 1
ATOM 662 C CA . LEU A 1 84 ? -5.740 3.843 -19.619 1.00 97.62 84 LEU A CA 1
ATOM 663 C C . LEU A 1 84 ? -5.148 3.127 -18.397 1.00 97.62 84 LEU A C 1
ATOM 665 O O . LEU A 1 84 ? -4.599 3.792 -17.519 1.00 97.62 84 LEU A O 1
ATOM 669 N N . LEU A 1 85 ? -5.227 1.794 -18.348 1.00 97.75 85 LEU A N 1
ATOM 670 C CA . LEU A 1 85 ? -4.753 1.014 -17.206 1.00 97.75 85 LEU A CA 1
ATOM 671 C C . LEU A 1 85 ? -3.228 1.037 -17.134 1.00 97.75 85 LEU A C 1
ATOM 673 O O . LEU A 1 85 ? -2.678 1.222 -16.051 1.00 97.75 85 LEU A O 1
ATOM 677 N N . SER A 1 86 ? -2.533 0.953 -18.271 1.00 97.31 86 SER A N 1
ATOM 678 C CA . SER A 1 86 ? -1.073 1.113 -18.323 1.00 97.31 86 SER A CA 1
ATOM 679 C C . SER A 1 86 ? -0.619 2.499 -17.870 1.00 97.31 86 SER A C 1
ATOM 681 O O . SER A 1 86 ? 0.348 2.619 -17.118 1.00 97.31 86 SER A O 1
ATOM 683 N N . ARG A 1 87 ? -1.321 3.563 -18.284 1.00 97.25 87 ARG A N 1
ATOM 684 C CA . ARG A 1 87 ? -1.013 4.939 -17.855 1.00 97.25 87 ARG A CA 1
ATOM 685 C C . ARG A 1 87 ? -1.244 5.130 -16.358 1.00 97.25 87 ARG A C 1
ATOM 687 O O . ARG A 1 87 ? -0.406 5.748 -15.708 1.00 97.25 87 ARG A O 1
ATOM 694 N N . LEU A 1 88 ? -2.337 4.586 -15.825 1.00 96.75 88 LEU A N 1
ATOM 695 C CA . LEU A 1 88 ? -2.650 4.631 -14.397 1.00 96.75 88 LEU A CA 1
ATOM 696 C C . LEU A 1 88 ? -1.640 3.822 -13.572 1.00 96.75 88 LEU A C 1
ATOM 698 O O . LEU A 1 88 ? -1.130 4.317 -12.573 1.00 96.75 88 LEU A O 1
ATOM 702 N N . THR A 1 89 ? -1.283 2.623 -14.038 1.00 96.56 89 THR A N 1
ATOM 703 C CA . THR A 1 89 ? -0.243 1.786 -13.419 1.00 96.56 89 THR A CA 1
ATOM 704 C C . THR A 1 89 ? 1.084 2.531 -13.376 1.00 96.56 89 THR A C 1
ATOM 706 O O . THR A 1 89 ? 1.706 2.619 -12.323 1.00 96.56 89 THR A O 1
ATOM 709 N N . ARG A 1 90 ? 1.501 3.138 -14.495 1.00 95.62 90 ARG A N 1
ATOM 710 C CA . ARG A 1 90 ? 2.737 3.925 -14.550 1.00 95.62 90 ARG A CA 1
ATOM 711 C C . ARG A 1 90 ? 2.686 5.136 -13.620 1.00 95.62 90 ARG A C 1
ATOM 713 O O . ARG A 1 90 ? 3.676 5.423 -12.961 1.00 95.62 90 ARG A O 1
ATOM 720 N N . PHE A 1 91 ? 1.557 5.842 -13.554 1.00 95.19 91 PHE A N 1
ATOM 721 C CA . PHE A 1 91 ? 1.375 6.949 -12.611 1.00 95.19 91 PHE A CA 1
ATOM 722 C C . PHE A 1 91 ? 1.589 6.493 -11.162 1.00 95.19 91 PHE A C 1
ATOM 724 O O . PHE A 1 91 ? 2.363 7.120 -10.436 1.00 95.19 91 PHE A O 1
ATOM 731 N N . GLN A 1 92 ? 0.983 5.366 -10.779 1.00 94.31 92 GLN A N 1
ATOM 732 C CA . GLN A 1 92 ? 1.174 4.791 -9.451 1.00 94.31 92 GLN A CA 1
ATOM 733 C C . GLN A 1 92 ? 2.630 4.395 -9.209 1.00 94.31 92 GLN A C 1
ATOM 735 O O . GLN A 1 92 ? 3.194 4.769 -8.192 1.00 94.31 92 GLN A O 1
ATOM 740 N N . GLN A 1 93 ? 3.275 3.715 -10.157 1.00 93.06 93 GLN A N 1
ATOM 741 C CA . GLN A 1 93 ? 4.677 3.294 -10.039 1.00 93.06 93 GLN A CA 1
ATOM 742 C C . GLN A 1 93 ? 5.666 4.463 -9.925 1.00 93.06 93 GLN A C 1
ATOM 744 O O . GLN A 1 93 ? 6.733 4.305 -9.342 1.00 93.06 93 GLN A O 1
ATOM 749 N N . MET A 1 94 ? 5.340 5.627 -10.494 1.00 91.31 94 MET A N 1
ATOM 750 C CA . MET A 1 94 ? 6.162 6.834 -10.354 1.00 91.31 94 MET A CA 1
ATOM 751 C C . MET A 1 94 ? 5.932 7.553 -9.021 1.00 91.31 94 MET A C 1
ATOM 753 O O . MET A 1 94 ? 6.802 8.297 -8.582 1.00 91.31 94 MET A O 1
ATOM 757 N N . THR A 1 95 ? 4.771 7.349 -8.398 1.00 90.56 95 THR A N 1
ATOM 758 C CA . THR A 1 95 ? 4.418 7.947 -7.103 1.00 90.56 95 THR A CA 1
ATOM 759 C C . THR A 1 95 ? 4.896 7.065 -5.946 1.00 90.56 95 THR A C 1
ATOM 761 O O . THR A 1 95 ? 5.479 7.563 -4.988 1.00 90.56 95 THR A O 1
ATOM 764 N N . ASP A 1 96 ? 4.693 5.751 -6.057 1.00 87.69 96 ASP A N 1
ATOM 765 C CA . ASP A 1 96 ? 5.186 4.722 -5.144 1.00 87.69 96 ASP A CA 1
ATOM 766 C C . ASP A 1 96 ? 6.505 4.142 -5.673 1.00 87.69 96 ASP A C 1
ATOM 768 O O . ASP A 1 96 ? 6.531 3.165 -6.439 1.00 87.69 96 ASP A O 1
ATOM 772 N N . THR A 1 97 ? 7.610 4.780 -5.285 1.00 84.19 97 THR A N 1
ATOM 773 C CA . THR A 1 97 ? 8.955 4.431 -5.752 1.00 84.19 97 THR A CA 1
ATOM 774 C C . THR A 1 97 ? 9.386 3.028 -5.290 1.00 84.19 97 THR A C 1
ATOM 776 O O . THR A 1 97 ? 8.701 2.333 -4.537 1.00 84.19 97 THR A O 1
ATOM 779 N N . GLY A 1 98 ? 10.514 2.530 -5.804 1.00 85.44 98 GLY A N 1
ATOM 780 C CA . GLY A 1 98 ? 11.037 1.196 -5.466 1.00 85.44 98 GLY A CA 1
ATOM 781 C C . GLY A 1 98 ? 11.663 1.086 -4.070 1.00 85.44 98 GLY A C 1
ATOM 782 O O . GLY A 1 98 ? 12.153 0.017 -3.715 1.00 85.44 98 GLY A O 1
ATOM 783 N N . PHE A 1 99 ? 11.666 2.164 -3.283 1.00 87.56 99 PHE A N 1
ATOM 784 C CA . PHE A 1 99 ? 12.373 2.258 -2.006 1.00 87.56 99 PHE A CA 1
ATOM 785 C C . PHE A 1 99 ? 11.435 2.101 -0.811 1.00 87.56 99 PHE A C 1
ATOM 787 O O . PHE A 1 99 ? 10.272 2.488 -0.866 1.00 87.56 99 PHE A O 1
ATOM 794 N N . ASN A 1 100 ? 11.978 1.624 0.313 1.00 88.81 100 ASN A N 1
ATOM 795 C CA . ASN A 1 100 ? 11.248 1.446 1.576 1.00 88.81 100 ASN A CA 1
ATOM 796 C C . ASN A 1 100 ? 10.073 0.463 1.446 1.00 88.81 100 ASN A C 1
ATOM 798 O O . ASN A 1 100 ? 8.994 0.661 1.997 1.00 88.81 100 ASN A O 1
ATOM 802 N N . THR A 1 101 ? 10.290 -0.608 0.685 1.00 87.81 101 THR A N 1
ATOM 803 C CA . THR A 1 101 ? 9.244 -1.575 0.310 1.00 87.81 101 THR A CA 1
ATOM 804 C C . THR A 1 101 ? 8.956 -2.618 1.392 1.00 87.81 101 THR A C 1
ATOM 806 O O . THR A 1 101 ? 7.979 -3.363 1.292 1.00 87.81 101 THR A O 1
ATOM 809 N N . PHE A 1 102 ? 9.770 -2.661 2.450 1.00 86.38 102 PHE A N 1
ATOM 810 C CA . PHE A 1 102 ? 9.614 -3.586 3.563 1.00 86.38 102 PHE A CA 1
ATOM 811 C C . PHE A 1 102 ? 9.695 -2.870 4.921 1.00 86.38 102 PHE A C 1
ATOM 813 O O . PHE A 1 102 ? 10.600 -2.058 5.127 1.00 86.38 102 PHE A O 1
ATOM 820 N N . PRO A 1 103 ? 8.817 -3.219 5.881 1.00 87.81 103 PRO A N 1
ATOM 821 C CA . PRO A 1 103 ? 7.636 -4.071 5.722 1.00 87.81 103 PRO A CA 1
ATOM 822 C C . PRO A 1 103 ? 6.534 -3.351 4.926 1.00 87.81 103 PRO A C 1
ATOM 824 O O . PRO A 1 103 ? 6.473 -2.125 4.902 1.00 87.81 103 PRO A O 1
ATOM 827 N N . SER A 1 104 ? 5.640 -4.106 4.282 1.00 91.19 104 SER A N 1
ATOM 828 C CA . SER A 1 104 ? 4.536 -3.500 3.526 1.00 91.19 104 SER A CA 1
ATOM 829 C C . SER A 1 104 ? 3.594 -2.743 4.461 1.00 91.19 104 SER A C 1
ATOM 831 O O . SER A 1 104 ? 2.977 -3.353 5.331 1.00 91.19 104 SER A O 1
ATOM 833 N N . LEU A 1 105 ? 3.453 -1.431 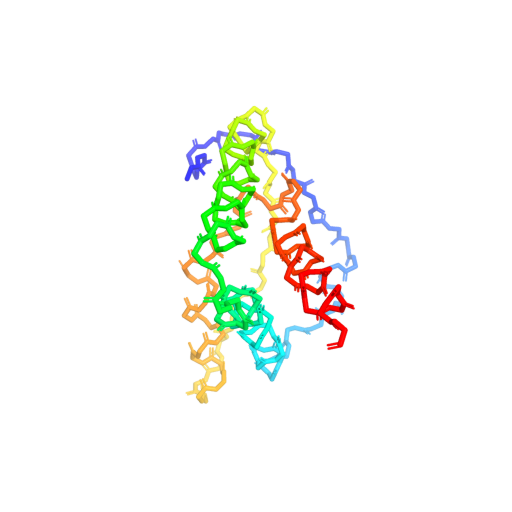4.253 1.00 92.38 105 LEU A N 1
ATOM 834 C CA . LEU A 1 105 ? 2.555 -0.566 5.026 1.00 92.38 105 LEU A CA 1
ATOM 835 C C . LEU A 1 105 ? 1.069 -0.801 4.699 1.00 92.38 105 LEU A C 1
ATOM 837 O O . LEU A 1 105 ? 0.204 -0.635 5.557 1.00 92.38 105 LEU A O 1
ATOM 841 N N . HIS A 1 106 ? 0.767 -1.255 3.483 1.00 92.38 106 HIS A N 1
ATOM 842 C CA . HIS A 1 106 ? -0.602 -1.542 3.052 1.00 92.38 106 HIS A CA 1
ATOM 843 C C . HIS A 1 106 ? -1.225 -2.686 3.861 1.00 92.38 106 HIS A C 1
ATOM 845 O O . HIS A 1 106 ? -2.417 -2.648 4.153 1.00 92.38 106 HIS A O 1
ATOM 851 N N . VAL A 1 107 ? -0.422 -3.676 4.272 1.00 93.56 107 VAL A N 1
ATOM 852 C CA . VAL A 1 107 ? -0.880 -4.846 5.038 1.00 93.56 107 VAL A CA 1
ATOM 853 C C . VAL A 1 107 ? -1.443 -4.470 6.417 1.00 93.56 107 VAL A C 1
ATOM 855 O O . VAL A 1 107 ? -2.605 -4.800 6.672 1.00 93.56 107 VAL A O 1
ATOM 858 N N . PRO A 1 108 ? -0.704 -3.791 7.321 1.00 95.19 108 PRO A N 1
ATOM 859 C CA . PRO A 1 108 ? -1.235 -3.417 8.627 1.00 95.19 108 PRO A CA 1
ATOM 860 C C . PRO A 1 108 ? -2.408 -2.439 8.513 1.00 95.19 108 PRO A C 1
ATOM 862 O O . PRO A 1 108 ? -3.377 -2.599 9.249 1.00 95.19 108 PRO A O 1
ATOM 865 N N . LEU A 1 109 ? -2.381 -1.493 7.563 1.00 95.38 109 LEU A N 1
ATOM 866 C CA . LEU A 1 109 ? -3.481 -0.544 7.362 1.00 95.38 109 LEU A CA 1
ATOM 867 C C . LEU A 1 109 ? -4.770 -1.234 6.891 1.00 95.38 109 LEU A C 1
ATOM 869 O O . LEU A 1 109 ? -5.830 -1.001 7.469 1.00 95.38 109 LEU A O 1
ATOM 873 N N . ASN A 1 110 ? -4.689 -2.122 5.893 1.00 95.06 110 ASN A N 1
ATOM 874 C CA . ASN A 1 110 ? -5.852 -2.882 5.419 1.00 95.06 110 ASN A CA 1
ATOM 875 C C . ASN A 1 110 ? -6.366 -3.845 6.496 1.00 95.06 110 ASN A C 1
ATOM 877 O O . ASN A 1 110 ? -7.572 -3.967 6.691 1.00 95.06 110 ASN A O 1
ATOM 881 N N . THR A 1 111 ? -5.464 -4.498 7.235 1.00 95.31 111 THR A N 1
ATOM 882 C CA . THR A 1 111 ? -5.849 -5.380 8.348 1.00 95.31 111 THR A CA 1
ATOM 883 C C . THR A 1 111 ? -6.575 -4.592 9.434 1.00 95.31 111 THR A C 1
ATOM 885 O O . THR A 1 111 ? -7.609 -5.031 9.928 1.00 95.31 111 THR A O 1
ATOM 888 N N . PHE A 1 112 ? -6.075 -3.408 9.785 1.00 95.31 112 PHE A N 1
ATOM 889 C CA . PHE A 1 112 ? -6.720 -2.540 10.760 1.00 95.31 112 PHE A CA 1
ATOM 890 C C . PHE A 1 112 ? -8.100 -2.074 10.291 1.00 95.31 112 PHE A C 1
ATOM 892 O O . PHE A 1 112 ? -9.064 -2.213 11.038 1.00 95.31 112 PHE A O 1
ATOM 899 N N . ALA A 1 113 ? -8.218 -1.601 9.048 1.00 94.56 113 ALA A N 1
ATOM 900 C CA . ALA A 1 113 ? -9.501 -1.201 8.474 1.00 94.56 113 ALA A CA 1
ATOM 901 C C . ALA A 1 113 ? -10.515 -2.355 8.491 1.00 94.56 113 ALA A C 1
ATOM 903 O O . ALA A 1 113 ? -11.653 -2.172 8.918 1.00 94.56 113 ALA A O 1
ATOM 904 N N . TYR A 1 114 ? -10.083 -3.565 8.128 1.00 94.69 114 TYR A N 1
ATOM 905 C CA . TYR A 1 114 ? -10.907 -4.766 8.235 1.00 94.69 114 TYR A CA 1
ATOM 906 C C . TYR A 1 114 ? -11.363 -5.028 9.676 1.00 94.69 114 TYR A C 1
ATOM 908 O O . TYR A 1 114 ? -12.552 -5.231 9.904 1.00 94.69 114 TYR A O 1
ATOM 916 N N . LEU A 1 115 ? -10.451 -4.970 10.655 1.00 94.44 115 LEU A N 1
ATOM 917 C CA . LEU A 1 115 ? -10.775 -5.162 12.074 1.00 94.44 115 LEU A CA 1
ATOM 918 C C . LEU A 1 115 ? -11.780 -4.128 12.594 1.00 94.44 115 LEU A C 1
ATOM 920 O O . LEU A 1 115 ? -12.669 -4.483 13.366 1.00 94.44 115 LEU A O 1
ATOM 924 N N . VAL A 1 116 ? -11.654 -2.869 12.169 1.00 92.88 116 VAL A N 1
ATOM 925 C CA . VAL A 1 116 ? -12.609 -1.809 12.510 1.00 92.88 116 VAL A CA 1
ATOM 926 C C . VAL A 1 116 ? -13.990 -2.130 11.942 1.00 92.88 116 VAL A C 1
ATOM 928 O O . VAL A 1 116 ? -14.971 -2.072 12.679 1.00 92.88 116 VAL A O 1
ATOM 931 N N . ILE A 1 117 ? -14.062 -2.537 10.672 1.00 90.94 117 ILE A N 1
ATOM 932 C CA . ILE A 1 117 ? -15.324 -2.855 9.994 1.00 90.94 117 ILE A CA 1
ATOM 933 C C . ILE A 1 117 ? -16.024 -4.053 10.650 1.00 90.94 117 ILE A C 1
ATOM 935 O O . ILE A 1 117 ? -17.206 -3.960 10.961 1.00 90.94 117 ILE A O 1
ATOM 939 N N . ILE A 1 118 ? -15.319 -5.161 10.910 1.00 91.31 118 ILE A N 1
ATOM 940 C CA . ILE A 1 118 ? -15.954 -6.376 11.462 1.00 91.31 118 ILE A CA 1
ATOM 941 C C . ILE A 1 118 ? -16.334 -6.261 12.939 1.00 91.31 118 ILE A C 1
ATOM 943 O O . ILE A 1 118 ? -17.121 -7.061 13.436 1.00 91.31 118 ILE A O 1
ATOM 947 N N . ARG A 1 119 ? -15.728 -5.324 13.677 1.00 85.50 119 ARG A N 1
ATOM 948 C CA . ARG A 1 119 ? -16.032 -5.114 15.096 1.00 85.50 119 ARG A CA 1
ATOM 949 C C . ARG A 1 119 ? -17.358 -4.373 15.288 1.00 85.50 119 ARG A C 1
ATOM 951 O O . ARG A 1 119 ? -17.859 -4.338 16.411 1.00 85.50 119 ARG A O 1
ATOM 958 N N . ARG A 1 120 ? -17.921 -3.794 14.222 1.00 68.00 120 ARG A N 1
ATOM 959 C CA . ARG A 1 120 ? -19.244 -3.168 14.239 1.00 68.00 120 ARG A CA 1
ATOM 960 C C . ARG A 1 120 ? -20.306 -4.285 14.298 1.00 68.00 120 ARG A C 1
ATOM 962 O O . ARG A 1 120 ? -20.300 -5.137 13.409 1.00 68.00 120 ARG A O 1
ATOM 969 N N . PRO A 1 121 ? -21.129 -4.344 15.360 1.00 55.97 121 PRO A N 1
ATOM 970 C CA . PRO A 1 121 ? -22.224 -5.307 15.470 1.00 55.97 121 PRO A CA 1
ATOM 971 C C . PRO A 1 121 ? -23.362 -5.020 14.484 1.00 55.97 121 PRO A C 1
ATOM 973 O O . PRO A 1 121 ? -23.513 -3.846 14.072 1.00 55.97 121 PRO A O 1
#

Foldseek 3Di:
DCPVPPDAAEPEDPVLVVDDDDLVVVVVVVVLVVLLVLLLVPDPDPVLNVVLVVVLVVLVVVLVVVQVVHKYFYDDDQQPDDDPSSVSSNVVPVVDDRISPPPPSSVVSSVSSVVSVVVPD

Sequence (121 aa):
LNEHTTHPLQATTWLDNAIPLLPVFIIPYLLGDLFVFLGLIVLDDRREFDAAAIVMAGMLTVAFPTFYFLPIEMYKQIATGTDLLSRLTRFQQMTDTGFNTFPSLHVPLNTFAYLVIIRRP

Radius of gyration: 16.85 Å; chains: 1; bounding box: 47×26×44 Å

pLDDT: mean 90.22, std 7.28, range [55.97, 97.75]

Secondary structure (DSSP, 8-state):
--TT-SSPEE---HHHHHS---GGGHHHHHHHHHHHHHHHHT--SHHHHHHHHHHHHHHHHHHHHHHHHS-EE---------SHHHHHHHHHHHHS-SBS-SS-SHHHHHHHHHHHHHT--